Protein AF-A0A4R1NRS9-F1 (afdb_monomer_lite)

pLDDT: mean 76.08, std 12.57, range [36.5, 90.94]

Foldseek 3Di:
DCVQLLVVLLVCVVVQKFFQKKKKWWWFDPPDPFDTDIDMDMDGQLDTHSQSVSNVVRRVVRCVVRDDPTTHTDDMDMDTDPIDRNVPDDPDPPRDDPDPPRVVVVVPSNDDD

Structure (mmCIF, N/CA/C/O backbone):
data_AF-A0A4R1NRS9-F1
#
_entry.id   AF-A0A4R1NRS9-F1
#
loop_
_atom_site.group_PDB
_atom_site.id
_atom_site.type_symbol
_atom_site.label_atom_id
_atom_site.label_alt_id
_atom_site.label_comp_id
_atom_site.label_asym_id
_atom_site.label_entity_id
_atom_site.label_seq_id
_atom_site.pdbx_PDB_ins_code
_atom_site.Cartn_x
_atom_site.Cartn_y
_atom_site.Cartn_z
_atom_site.occupancy
_atom_site.B_iso_or_equiv
_atom_site.auth_seq_id
_atom_site.auth_comp_id
_atom_site.auth_asym_id
_atom_site.auth_atom_id
_atom_site.pdbx_PDB_model_num
ATOM 1 N N . MET A 1 1 ? -6.241 11.405 4.063 1.00 50.28 1 MET A N 1
ATOM 2 C CA . MET A 1 1 ? -5.526 10.118 4.249 1.00 50.28 1 MET A CA 1
ATOM 3 C C . MET A 1 1 ? -4.760 9.668 2.997 1.00 50.28 1 MET A C 1
ATOM 5 O O . MET A 1 1 ? -3.705 9.073 3.145 1.00 50.28 1 MET A O 1
ATOM 9 N N . PHE A 1 2 ? -5.222 9.989 1.780 1.00 51.53 2 PHE A N 1
ATOM 10 C CA . PHE A 1 2 ? -4.588 9.554 0.520 1.00 51.53 2 PHE A CA 1
ATOM 11 C C . PHE A 1 2 ? -3.376 10.377 0.039 1.00 51.53 2 PHE A C 1
ATOM 13 O O . PHE A 1 2 ? -2.652 9.945 -0.852 1.00 51.53 2 PHE A O 1
ATOM 20 N N . THR A 1 3 ? -3.106 11.534 0.641 1.00 54.28 3 THR A N 1
ATOM 21 C CA . THR A 1 3 ? -2.050 12.467 0.208 1.00 54.28 3 THR A CA 1
ATOM 22 C C . THR A 1 3 ? -0.626 11.936 0.404 1.00 54.28 3 THR A C 1
ATOM 24 O O . THR A 1 3 ? 0.246 12.209 -0.416 1.00 54.28 3 THR A O 1
ATOM 27 N N . ALA A 1 4 ? -0.379 11.130 1.443 1.00 61.28 4 ALA A N 1
ATOM 28 C CA . ALA A 1 4 ? 0.955 10.580 1.714 1.00 61.28 4 ALA A CA 1
ATOM 29 C C . ALA A 1 4 ? 1.416 9.570 0.645 1.00 61.28 4 ALA A C 1
ATOM 31 O O . ALA A 1 4 ? 2.608 9.472 0.363 1.00 61.28 4 ALA A O 1
ATOM 32 N N . HIS A 1 5 ? 0.469 8.860 0.021 1.00 69.50 5 HIS A N 1
ATOM 33 C CA . HIS A 1 5 ? 0.746 7.918 -1.066 1.00 69.50 5 HIS A CA 1
ATOM 34 C C . HIS A 1 5 ? 1.253 8.642 -2.313 1.00 69.50 5 HIS A C 1
ATOM 36 O O . HIS A 1 5 ? 2.291 8.283 -2.855 1.00 69.50 5 HIS A O 1
ATOM 42 N N . ALA A 1 6 ? 0.566 9.712 -2.722 1.00 71.88 6 ALA A N 1
ATOM 43 C CA . ALA A 1 6 ? 0.958 10.506 -3.885 1.00 71.88 6 ALA A CA 1
ATOM 44 C C . ALA A 1 6 ? 2.359 11.117 -3.717 1.00 71.88 6 ALA A C 1
ATOM 46 O O . ALA A 1 6 ? 3.174 11.039 -4.631 1.00 71.88 6 ALA A O 1
ATOM 47 N N . ALA A 1 7 ? 2.675 11.639 -2.528 1.00 77.94 7 ALA A N 1
ATOM 48 C CA . ALA A 1 7 ? 3.996 12.194 -2.238 1.00 77.94 7 ALA A CA 1
ATOM 49 C C . ALA A 1 7 ? 5.113 11.132 -2.261 1.00 77.94 7 ALA A C 1
ATOM 51 O O . ALA A 1 7 ? 6.204 11.401 -2.759 1.00 77.94 7 ALA A O 1
ATOM 52 N N . ALA A 1 8 ? 4.858 9.921 -1.751 1.00 77.81 8 ALA A N 1
ATOM 53 C CA . ALA A 1 8 ? 5.833 8.828 -1.791 1.00 77.81 8 ALA A CA 1
ATOM 54 C C . ALA A 1 8 ? 6.130 8.377 -3.231 1.00 77.81 8 ALA A C 1
ATOM 56 O O . ALA A 1 8 ? 7.286 8.167 -3.592 1.00 77.81 8 ALA A O 1
ATOM 57 N N . VAL A 1 9 ? 5.094 8.290 -4.070 1.00 78.94 9 VAL A N 1
ATOM 58 C CA . VAL A 1 9 ? 5.242 7.933 -5.487 1.00 78.94 9 VAL A CA 1
ATOM 59 C C . VAL A 1 9 ? 5.928 9.045 -6.281 1.00 78.94 9 VAL A C 1
ATOM 61 O O . VAL A 1 9 ? 6.788 8.764 -7.111 1.00 78.94 9 VAL A O 1
ATOM 64 N N . ALA A 1 10 ? 5.615 10.310 -5.997 1.00 79.06 10 ALA A N 1
ATOM 65 C CA . ALA A 1 10 ? 6.298 11.444 -6.613 1.00 79.06 10 ALA A CA 1
ATOM 66 C C . ALA A 1 10 ? 7.804 11.447 -6.293 1.00 79.06 10 ALA A C 1
ATOM 68 O O . ALA A 1 10 ? 8.619 11.648 -7.192 1.00 79.06 10 ALA A O 1
ATOM 69 N N . LYS A 1 11 ? 8.184 11.144 -5.042 1.00 81.19 11 LYS A N 1
ATOM 70 C CA . LYS A 1 11 ? 9.596 10.999 -4.647 1.00 81.19 11 LYS A CA 1
ATOM 71 C C . LYS A 1 11 ? 10.293 9.856 -5.382 1.00 81.19 11 LYS A C 1
ATOM 73 O O . LYS A 1 11 ? 11.401 10.050 -5.868 1.00 81.19 11 LYS A O 1
ATOM 78 N N . LEU A 1 12 ? 9.630 8.708 -5.536 1.00 80.50 12 LEU A N 1
ATOM 79 C CA . LEU A 1 12 ? 10.166 7.598 -6.333 1.00 80.50 12 LEU A CA 1
ATOM 80 C C . LEU A 1 12 ? 10.475 8.010 -7.773 1.00 80.50 12 LEU A C 1
ATOM 82 O O . LEU A 1 12 ? 11.551 7.700 -8.281 1.00 80.50 12 LEU A O 1
ATOM 86 N N . ARG A 1 13 ? 9.564 8.762 -8.404 1.00 77.88 13 ARG A N 1
ATOM 87 C CA . ARG A 1 13 ? 9.759 9.276 -9.767 1.00 77.88 13 ARG A CA 1
ATOM 88 C C . ARG A 1 13 ? 10.912 10.269 -9.854 1.00 77.88 13 ARG A C 1
ATOM 90 O O . ARG A 1 13 ? 11.718 10.161 -10.770 1.00 77.88 13 ARG A O 1
ATOM 97 N N . GLN A 1 14 ? 11.019 11.198 -8.900 1.00 78.94 14 GLN A N 1
ATOM 98 C CA . GLN A 1 14 ? 12.151 12.133 -8.833 1.00 78.94 14 GLN A CA 1
ATOM 99 C C . GLN A 1 14 ? 13.493 11.404 -8.701 1.00 78.94 14 GLN A C 1
ATOM 101 O O . GLN A 1 14 ? 14.484 11.833 -9.279 1.00 78.94 14 GLN A O 1
ATOM 106 N N . GLN A 1 15 ? 13.517 10.287 -7.974 1.00 78.69 15 GLN A N 1
ATOM 107 C CA . GLN A 1 15 ? 14.708 9.461 -7.777 1.00 78.69 15 GLN A CA 1
ATOM 108 C C . GLN A 1 15 ? 14.893 8.387 -8.865 1.00 78.69 15 GLN A C 1
ATOM 110 O O . GLN A 1 15 ? 15.719 7.493 -8.686 1.00 78.69 15 GLN A O 1
ATOM 115 N N . ALA A 1 16 ? 14.109 8.426 -9.954 1.00 76.44 16 ALA A N 1
ATOM 116 C CA . ALA A 1 16 ? 14.116 7.441 -11.045 1.00 76.44 16 ALA A CA 1
ATOM 117 C C . ALA A 1 16 ? 14.126 5.971 -10.562 1.00 76.44 16 ALA A C 1
ATOM 119 O O . ALA A 1 16 ? 14.722 5.088 -11.184 1.00 76.44 16 ALA A O 1
ATOM 120 N N . SER A 1 17 ? 13.466 5.717 -9.432 1.00 81.56 17 SER A N 1
ATOM 121 C CA . SER A 1 17 ? 13.484 4.443 -8.718 1.00 81.56 17 SER A CA 1
ATOM 122 C C . SER A 1 17 ? 12.102 3.796 -8.747 1.00 81.56 17 SER A C 1
ATOM 124 O O . SER A 1 17 ? 11.073 4.469 -8.685 1.00 81.56 17 SER A O 1
ATOM 126 N N . LEU A 1 18 ? 12.075 2.471 -8.829 1.00 84.12 18 LEU A N 1
ATOM 127 C CA . LEU A 1 18 ? 10.863 1.658 -8.890 1.00 84.12 18 LEU A CA 1
ATOM 128 C C . LEU A 1 18 ? 10.727 0.861 -7.595 1.00 84.12 18 LEU A C 1
ATOM 130 O O . LEU A 1 18 ? 11.723 0.369 -7.079 1.00 84.12 18 LEU A O 1
ATOM 134 N N . ALA A 1 19 ? 9.516 0.725 -7.057 1.00 86.94 19 ALA A N 1
ATOM 135 C CA . ALA A 1 19 ? 9.288 -0.064 -5.846 1.00 86.94 19 ALA A CA 1
ATOM 136 C C . ALA A 1 19 ? 8.842 -1.490 -6.189 1.00 86.94 19 ALA A C 1
ATOM 138 O O . ALA A 1 19 ? 7.976 -1.670 -7.048 1.00 86.94 19 ALA A O 1
ATOM 139 N N . ASN A 1 20 ? 9.378 -2.483 -5.470 1.00 87.62 20 ASN A N 1
ATOM 140 C CA . ASN A 1 20 ? 8.950 -3.888 -5.573 1.00 87.62 20 ASN A CA 1
ATOM 141 C C . ASN A 1 20 ? 8.068 -4.324 -4.411 1.00 87.62 20 ASN A C 1
ATOM 143 O O . ASN A 1 20 ? 7.335 -5.303 -4.525 1.00 87.62 20 ASN A O 1
ATOM 147 N N . CYS A 1 21 ? 8.125 -3.612 -3.291 1.00 88.62 21 CYS A N 1
ATOM 148 C CA . CYS A 1 21 ? 7.348 -3.936 -2.110 1.00 88.62 21 CYS A CA 1
ATOM 149 C C . CYS A 1 21 ? 6.607 -2.710 -1.588 1.00 88.62 21 CYS A C 1
ATOM 151 O O . CYS A 1 21 ? 7.104 -1.582 -1.598 1.00 88.62 21 CYS A O 1
ATOM 153 N N . LEU A 1 22 ? 5.405 -2.965 -1.083 1.00 90.88 22 LEU A N 1
ATOM 154 C CA . LEU A 1 22 ? 4.560 -1.984 -0.429 1.00 90.88 22 LEU A CA 1
ATOM 155 C C . LEU A 1 22 ? 4.105 -2.541 0.914 1.00 90.88 22 LEU A C 1
ATOM 157 O O . LEU A 1 22 ? 3.509 -3.610 0.988 1.00 90.88 22 LEU A O 1
ATOM 161 N N . G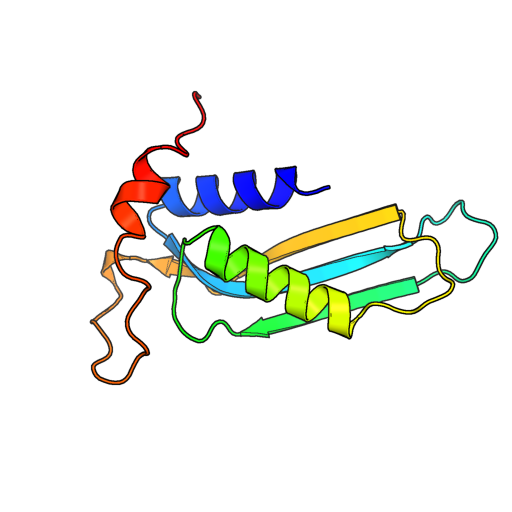LN A 1 23 ? 4.351 -1.804 1.987 1.00 90.38 23 GLN A N 1
ATOM 162 C CA . GLN A 1 23 ? 3.873 -2.138 3.319 1.00 90.38 23 GLN A CA 1
ATOM 163 C C . GLN A 1 23 ? 2.788 -1.159 3.749 1.00 90.38 23 GLN A C 1
ATOM 165 O O . GLN A 1 23 ? 3.009 0.049 3.785 1.00 90.38 23 GLN A O 1
ATOM 170 N N . VAL A 1 24 ? 1.627 -1.683 4.133 1.00 90.56 24 VAL A N 1
ATOM 171 C CA . VAL A 1 24 ? 0.554 -0.904 4.761 1.00 90.56 24 VAL A CA 1
ATOM 172 C C . VAL A 1 24 ? 0.559 -1.119 6.263 1.00 90.56 24 VAL A C 1
ATOM 174 O O . VAL A 1 24 ? 0.776 -2.236 6.737 1.00 90.56 24 VAL A O 1
ATOM 177 N N . PHE A 1 25 ? 0.312 -0.053 7.019 1.00 89.31 25 PHE A N 1
ATOM 178 C CA . PHE A 1 25 ? 0.240 -0.124 8.475 1.00 89.31 25 PHE A CA 1
ATOM 179 C C . PHE A 1 25 ? -0.909 0.740 9.018 1.00 89.31 25 PHE A C 1
ATOM 181 O O . PHE A 1 25 ? -0.754 1.951 9.198 1.00 89.31 25 PHE A O 1
ATOM 188 N N . PRO A 1 26 ? -2.099 0.157 9.237 1.00 88.38 26 PRO A N 1
ATOM 189 C CA . PRO A 1 26 ? -3.170 0.816 9.968 1.00 88.38 26 PRO A CA 1
ATOM 190 C C . PRO A 1 26 ? -2.904 0.817 11.480 1.00 88.38 26 PRO A C 1
ATOM 192 O O . PRO A 1 26 ? -2.447 -0.172 12.054 1.00 88.38 26 PRO A O 1
ATOM 195 N N . ARG A 1 27 ? -3.243 1.929 12.130 1.00 84.88 27 ARG A N 1
ATOM 196 C CA . ARG A 1 27 ? -3.162 2.127 13.577 1.00 84.88 27 ARG A CA 1
ATOM 197 C C . ARG A 1 27 ? -4.408 2.855 14.087 1.00 84.88 27 ARG A C 1
ATOM 199 O O . ARG A 1 27 ? -4.858 3.841 13.492 1.00 84.88 27 ARG A O 1
ATOM 206 N N . THR A 1 28 ? -4.950 2.397 15.204 1.00 84.81 28 THR A N 1
ATOM 207 C CA . THR A 1 28 ? -6.007 3.096 15.946 1.00 84.81 28 THR A CA 1
ATOM 208 C C . THR A 1 28 ? -5.449 4.248 16.775 1.00 84.81 28 THR A C 1
ATOM 210 O O . THR A 1 28 ? -4.246 4.331 17.035 1.00 84.81 28 THR A O 1
ATOM 213 N N . SER A 1 29 ? -6.318 5.174 17.180 1.00 79.38 29 SER A N 1
ATOM 214 C CA . SER A 1 29 ? -5.914 6.214 18.131 1.00 79.38 29 SER A CA 1
ATOM 215 C C . SER A 1 29 ? -5.663 5.581 19.495 1.00 79.38 29 SER A C 1
ATOM 217 O O . SER A 1 29 ? -6.470 4.777 19.950 1.00 79.38 29 SER A O 1
ATOM 219 N N . LEU A 1 30 ? -4.591 5.997 20.171 1.00 70.12 30 LEU A N 1
ATOM 220 C CA . LEU A 1 30 ? -4.360 5.656 21.580 1.00 70.12 30 LEU A CA 1
ATOM 221 C C . LEU A 1 30 ? -5.365 6.354 22.517 1.00 70.12 30 LEU A C 1
ATOM 223 O O . LEU A 1 30 ? -5.487 5.968 23.670 1.00 70.12 30 LEU A O 1
ATOM 227 N N . PHE A 1 31 ? -6.079 7.369 22.018 1.00 73.06 31 PHE A N 1
ATOM 228 C CA . PHE A 1 31 ? -7.052 8.161 22.776 1.00 73.06 31 PHE A CA 1
ATOM 229 C C . PHE A 1 31 ? -8.511 7.737 22.545 1.00 73.06 31 PHE A C 1
ATOM 231 O O . PHE A 1 31 ? -9.414 8.358 23.099 1.00 73.06 31 PHE A O 1
ATOM 238 N N . SER A 1 32 ? -8.774 6.731 21.703 1.00 67.50 32 SER A N 1
ATOM 239 C CA . SER A 1 32 ? -10.144 6.251 21.492 1.00 67.50 32 SER A CA 1
ATOM 240 C C . SER A 1 32 ? -10.551 5.277 22.602 1.00 67.50 32 SER A C 1
ATOM 242 O O . SER A 1 32 ? -9.793 4.349 22.878 1.00 67.50 32 SER A O 1
ATOM 244 N N . PRO A 1 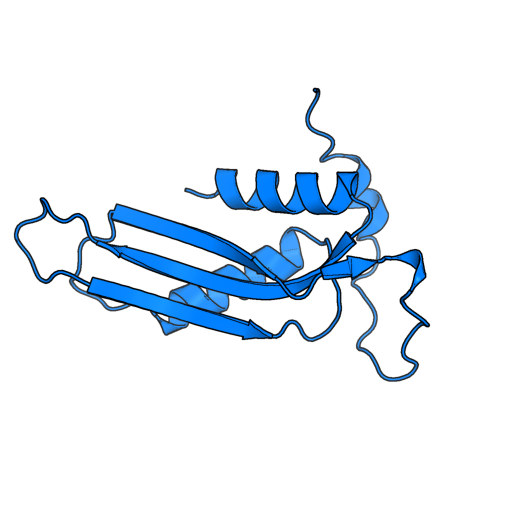33 ? -11.748 5.427 23.201 1.00 61.84 33 PRO A N 1
ATOM 245 C CA . PRO A 1 33 ? -12.308 4.423 24.097 1.00 61.84 33 PRO A CA 1
ATOM 246 C C . PRO A 1 33 ? -12.707 3.193 23.266 1.00 61.84 33 PRO A C 1
ATOM 248 O O . PRO A 1 33 ? -13.760 3.169 22.633 1.00 61.84 33 PRO A O 1
ATOM 251 N N . GLY A 1 34 ? -11.814 2.208 23.185 1.00 69.56 34 GLY A N 1
ATOM 252 C CA . GLY A 1 34 ? -11.995 0.973 22.423 1.00 69.56 34 GLY A CA 1
ATOM 253 C C . GLY A 1 34 ? -10.694 0.176 22.303 1.00 69.56 34 GLY A C 1
ATOM 254 O O . GLY A 1 34 ? -9.652 0.595 22.807 1.00 69.56 34 GLY A O 1
ATOM 255 N N . ASP A 1 35 ? -10.749 -0.968 21.621 1.00 74.06 35 ASP A N 1
ATOM 256 C CA . ASP A 1 35 ? -9.579 -1.830 21.443 1.00 74.06 35 ASP A CA 1
ATOM 257 C C . ASP A 1 35 ? -8.501 -1.156 20.585 1.00 74.06 35 ASP A C 1
ATOM 259 O O . ASP A 1 35 ? -8.734 -0.738 19.444 1.00 74.06 35 ASP A O 1
ATOM 263 N N . SER A 1 36 ? -7.286 -1.088 21.134 1.00 77.56 36 SER A N 1
ATOM 264 C CA . SER A 1 36 ? -6.111 -0.627 20.401 1.00 77.56 36 SER A CA 1
ATOM 265 C C . SER A 1 36 ? -5.705 -1.681 19.372 1.00 77.56 36 SER A C 1
ATOM 267 O O . SER A 1 36 ? -5.370 -2.815 19.716 1.00 77.56 36 SER A O 1
ATOM 269 N N . TYR A 1 37 ? -5.721 -1.305 18.096 1.00 82.56 37 TYR A N 1
ATOM 270 C CA . TYR A 1 37 ? -5.334 -2.165 16.991 1.00 82.56 37 TYR A CA 1
ATOM 271 C C . TYR A 1 37 ? -4.202 -1.528 16.181 1.00 82.56 37 TYR A C 1
ATOM 273 O O . TYR A 1 37 ? -4.301 -0.412 15.663 1.00 82.56 37 TYR A O 1
ATOM 281 N N . SER A 1 38 ? -3.118 -2.285 16.034 1.00 84.12 38 SER A N 1
ATOM 282 C CA . SER A 1 38 ? -2.003 -1.973 15.147 1.00 84.12 38 SER A CA 1
ATOM 283 C C . SER A 1 38 ? -1.726 -3.193 14.282 1.00 84.12 38 SER A C 1
ATOM 285 O O . SER A 1 38 ? -1.406 -4.262 14.797 1.00 84.12 38 SER A O 1
ATOM 287 N N . GLY A 1 39 ? -1.848 -3.028 12.969 1.00 86.50 39 GLY A N 1
ATOM 288 C CA . GLY A 1 39 ? -1.541 -4.065 11.992 1.00 86.50 39 GLY A CA 1
ATOM 289 C C . GLY A 1 39 ? -0.458 -3.597 11.034 1.00 86.50 39 GLY A C 1
ATOM 290 O O . GLY A 1 39 ? -0.308 -2.402 10.782 1.00 86.50 39 GLY A O 1
ATOM 291 N N . SER A 1 40 ? 0.285 -4.536 10.463 1.00 89.50 40 SER A N 1
ATOM 292 C CA . SER A 1 40 ? 1.131 -4.269 9.306 1.00 89.50 40 SER A CA 1
ATOM 293 C C . SER A 1 40 ? 1.065 -5.437 8.335 1.00 89.50 40 SER A C 1
ATOM 295 O O . SER A 1 40 ? 0.900 -6.593 8.728 1.00 89.50 40 SER A O 1
ATOM 297 N N . ARG A 1 41 ? 1.144 -5.134 7.042 1.00 90.31 41 ARG A N 1
ATOM 298 C CA . ARG A 1 41 ? 1.203 -6.154 5.999 1.00 90.31 41 ARG A CA 1
ATOM 299 C C . ARG A 1 41 ? 2.093 -5.681 4.875 1.00 90.31 41 ARG A C 1
ATOM 301 O O . ARG A 1 41 ? 1.903 -4.584 4.356 1.00 90.31 41 ARG A O 1
ATOM 308 N N . ILE A 1 42 ? 3.039 -6.537 4.516 1.00 90.94 42 ILE A N 1
ATOM 309 C CA . ILE A 1 42 ? 3.917 -6.360 3.367 1.00 90.94 42 ILE A CA 1
ATOM 310 C C . ILE A 1 42 ? 3.258 -7.038 2.168 1.00 90.94 42 ILE A C 1
ATOM 312 O O . ILE A 1 42 ? 2.727 -8.144 2.275 1.00 90.94 42 ILE A O 1
ATOM 316 N N . ILE A 1 43 ? 3.268 -6.344 1.041 1.00 90.69 43 ILE A N 1
ATOM 317 C CA . ILE A 1 43 ? 2.690 -6.755 -0.228 1.00 90.69 43 ILE A CA 1
ATOM 318 C C . ILE A 1 43 ? 3.817 -6.685 -1.248 1.00 90.69 43 ILE A C 1
ATOM 320 O O . ILE A 1 43 ? 4.339 -5.604 -1.526 1.00 90.69 43 ILE A O 1
ATOM 324 N N . ALA A 1 44 ? 4.202 -7.841 -1.778 1.00 89.38 44 ALA A N 1
ATOM 325 C CA . ALA A 1 44 ? 5.092 -7.901 -2.926 1.00 89.38 44 ALA A CA 1
ATOM 326 C C . ALA A 1 44 ? 4.306 -7.486 -4.175 1.00 89.38 44 ALA A C 1
ATOM 328 O O . ALA A 1 44 ? 3.196 -7.973 -4.410 1.00 89.38 44 ALA A O 1
ATOM 329 N N . LEU A 1 45 ? 4.862 -6.559 -4.946 1.00 86.50 45 LEU A N 1
ATOM 330 C CA . LEU A 1 45 ? 4.301 -6.142 -6.222 1.00 86.50 45 LEU A CA 1
ATOM 331 C C . LEU A 1 45 ? 4.701 -7.166 -7.291 1.00 86.50 45 LEU A C 1
ATOM 333 O O . LEU A 1 45 ? 5.815 -7.687 -7.252 1.00 86.50 45 LEU A O 1
ATOM 337 N N . PRO A 1 46 ? 3.817 -7.455 -8.259 1.00 82.12 46 PRO A N 1
ATOM 338 C CA . PRO A 1 46 ? 4.105 -8.421 -9.320 1.00 82.12 46 PRO A CA 1
ATOM 339 C C . PRO A 1 46 ? 5.219 -7.957 -10.271 1.00 82.12 46 PRO A C 1
ATOM 341 O O . PRO A 1 46 ? 5.764 -8.766 -11.010 1.00 82.12 46 PRO A O 1
ATOM 344 N N . TYR A 1 47 ? 5.532 -6.661 -10.272 1.00 81.25 47 TYR A N 1
ATOM 345 C CA . TYR A 1 47 ? 6.617 -6.045 -11.027 1.00 81.25 47 TYR A CA 1
ATOM 346 C C . TYR A 1 47 ? 7.050 -4.749 -10.334 1.00 81.25 47 TYR A C 1
ATOM 348 O O . TYR A 1 47 ? 6.261 -4.118 -9.623 1.00 81.25 47 TYR A O 1
ATOM 356 N N . SER A 1 48 ? 8.293 -4.334 -10.575 1.00 83.81 48 SER A N 1
ATOM 357 C CA . SER A 1 48 ? 8.826 -3.046 -10.133 1.00 83.81 48 SER A CA 1
ATOM 358 C C . SER A 1 48 ? 8.044 -1.895 -10.757 1.00 83.81 48 SER A C 1
ATOM 360 O O . SER A 1 48 ? 7.976 -1.786 -11.983 1.00 83.81 48 SER A O 1
ATOM 362 N N . THR A 1 49 ? 7.444 -1.022 -9.944 1.00 82.31 49 THR A N 1
ATOM 363 C CA . THR A 1 49 ? 6.617 0.069 -10.477 1.00 82.31 49 THR A CA 1
ATOM 364 C C . THR A 1 49 ? 6.681 1.359 -9.662 1.00 82.31 49 THR A C 1
ATOM 366 O O . THR A 1 49 ? 6.786 1.355 -8.438 1.00 82.31 49 THR A O 1
ATOM 369 N N . ASP A 1 50 ? 6.583 2.481 -10.369 1.00 81.88 50 ASP A N 1
ATOM 370 C CA . ASP A 1 50 ? 6.338 3.842 -9.880 1.00 81.88 50 ASP A CA 1
ATOM 371 C C . ASP A 1 50 ? 4.914 4.325 -10.239 1.00 81.88 50 ASP A C 1
ATOM 373 O O . ASP A 1 50 ? 4.587 5.519 -10.177 1.00 81.88 50 ASP A O 1
ATOM 377 N N . ASN A 1 51 ? 4.032 3.399 -10.632 1.00 83.19 51 ASN A N 1
ATOM 378 C CA . ASN A 1 51 ? 2.661 3.712 -10.995 1.00 83.19 51 ASN A CA 1
ATOM 379 C C . ASN A 1 51 ? 1.804 3.937 -9.750 1.00 83.19 51 ASN A C 1
ATOM 381 O O . ASN A 1 51 ? 1.494 3.000 -9.011 1.00 83.19 51 ASN A O 1
ATOM 385 N N . THR A 1 52 ? 1.318 5.169 -9.571 1.00 83.19 52 THR A N 1
ATOM 386 C CA . THR A 1 52 ? 0.452 5.529 -8.442 1.00 83.19 52 THR A CA 1
ATOM 387 C C . THR A 1 52 ? -0.766 4.616 -8.347 1.00 83.19 52 THR A C 1
ATOM 389 O O . THR A 1 52 ? -1.145 4.241 -7.241 1.00 83.19 52 THR A O 1
ATOM 392 N N . ARG A 1 53 ? -1.364 4.229 -9.485 1.00 83.94 53 ARG A N 1
ATOM 393 C CA . ARG A 1 53 ? -2.582 3.406 -9.530 1.00 83.94 53 ARG A CA 1
ATOM 394 C C . ARG A 1 53 ? -2.320 1.972 -9.097 1.00 83.94 53 ARG A C 1
ATOM 396 O O . ARG A 1 53 ? -3.099 1.441 -8.314 1.00 83.94 53 ARG A O 1
ATOM 403 N N . ASP A 1 54 ? -1.237 1.364 -9.572 1.00 85.06 54 ASP A N 1
ATOM 404 C CA . ASP A 1 54 ? -0.907 -0.020 -9.218 1.00 85.06 54 ASP A CA 1
ATOM 405 C C . ASP A 1 54 ? -0.526 -0.107 -7.732 1.00 85.06 54 ASP A C 1
ATOM 407 O O . ASP A 1 54 ? -1.048 -0.949 -7.000 1.00 85.06 54 ASP A O 1
ATOM 411 N N . LEU A 1 55 ? 0.267 0.856 -7.248 1.00 85.56 55 LEU A N 1
ATOM 412 C CA . LEU A 1 55 ? 0.609 0.981 -5.830 1.00 85.56 55 LEU A CA 1
ATOM 413 C C . LEU A 1 55 ? -0.629 1.256 -4.963 1.00 85.56 55 LEU A C 1
ATOM 415 O O . LEU A 1 55 ? -0.748 0.737 -3.855 1.00 85.56 55 LEU A O 1
ATOM 419 N N . PHE A 1 56 ? -1.578 2.049 -5.459 1.00 86.75 56 PHE A N 1
ATOM 420 C CA . PHE A 1 56 ? -2.821 2.349 -4.750 1.00 86.75 56 PHE A CA 1
ATOM 421 C C . PHE A 1 56 ? -3.724 1.121 -4.630 1.00 86.75 56 PHE A C 1
ATOM 423 O O . PHE A 1 56 ? -4.250 0.843 -3.553 1.00 86.75 56 PHE A O 1
ATOM 430 N N . GLN A 1 57 ? -3.871 0.355 -5.713 1.00 87.31 57 GLN A N 1
ATOM 431 C CA . GLN A 1 57 ? -4.638 -0.890 -5.703 1.00 87.31 57 GLN A CA 1
ATOM 432 C C . GLN A 1 57 ? -4.019 -1.916 -4.751 1.00 87.31 57 GLN A C 1
ATOM 434 O O . GLN A 1 57 ? -4.738 -2.514 -3.948 1.00 87.31 57 GLN A O 1
ATOM 439 N N . ALA A 1 58 ? -2.689 -2.057 -4.763 1.00 88.56 58 ALA A N 1
ATOM 440 C CA . ALA A 1 58 ? -1.979 -2.897 -3.804 1.00 88.56 58 ALA A CA 1
ATOM 441 C C . ALA A 1 58 ? -2.235 -2.438 -2.357 1.00 88.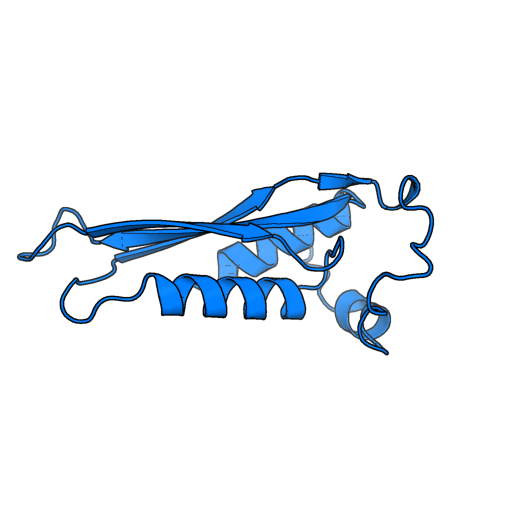56 58 ALA A C 1
ATOM 443 O O . ALA A 1 58 ? -2.620 -3.249 -1.514 1.00 88.56 58 ALA A O 1
ATOM 444 N N . ALA A 1 59 ? -2.112 -1.137 -2.074 1.00 87.75 59 ALA A N 1
ATOM 445 C CA . ALA A 1 59 ? -2.355 -0.583 -0.743 1.00 87.75 59 ALA A CA 1
ATOM 446 C C . ALA A 1 59 ? -3.791 -0.830 -0.248 1.00 87.75 59 ALA A C 1
ATOM 448 O O . ALA A 1 59 ? -3.980 -1.258 0.891 1.00 87.75 59 ALA A O 1
ATOM 449 N N . ILE A 1 60 ? -4.805 -0.617 -1.095 1.00 88.56 60 ILE A N 1
ATOM 450 C CA . ILE A 1 60 ? -6.204 -0.913 -0.752 1.00 88.56 60 ILE A CA 1
ATOM 451 C C . ILE A 1 60 ? -6.397 -2.404 -0.488 1.00 88.56 60 ILE A C 1
ATOM 453 O O . ILE A 1 60 ? -7.055 -2.762 0.489 1.00 88.56 60 ILE A O 1
ATOM 457 N N . GLY A 1 61 ? -5.827 -3.271 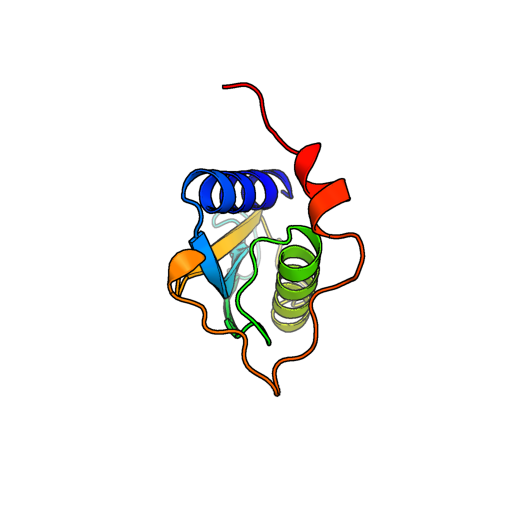-1.328 1.00 88.94 61 GLY A N 1
ATOM 458 C CA . GLY A 1 61 ? -5.902 -4.719 -1.145 1.00 88.94 61 GLY A CA 1
ATOM 459 C C . GLY A 1 61 ? -5.330 -5.155 0.205 1.00 88.94 61 GLY A C 1
ATOM 460 O O . GLY A 1 61 ? -5.977 -5.893 0.949 1.00 88.94 61 GLY A O 1
ATOM 461 N N . GLY A 1 62 ? -4.158 -4.632 0.574 1.00 88.25 62 GLY A N 1
ATOM 462 C CA . GLY A 1 62 ? -3.544 -4.911 1.872 1.00 88.25 62 GLY A CA 1
ATOM 463 C C . GLY A 1 62 ? -4.320 -4.337 3.049 1.00 88.25 62 GLY A C 1
ATOM 464 O O . GLY A 1 62 ? -4.467 -5.009 4.069 1.00 88.25 62 GLY A O 1
ATOM 465 N N . LEU A 1 63 ? -4.843 -3.116 2.912 1.00 87.62 63 LEU A N 1
ATOM 466 C CA . LEU A 1 63 ? -5.644 -2.493 3.959 1.00 87.62 63 LEU A CA 1
ATOM 467 C C . LEU A 1 63 ? -6.938 -3.274 4.189 1.00 87.62 63 LEU A C 1
ATOM 469 O O . LEU A 1 63 ? -7.288 -3.516 5.337 1.00 87.62 63 LEU A O 1
ATOM 473 N N . ARG A 1 64 ? -7.607 -3.731 3.124 1.00 88.56 64 ARG A N 1
ATOM 474 C CA . ARG A 1 64 ? -8.814 -4.564 3.220 1.00 88.56 64 ARG A CA 1
ATOM 475 C C . ARG A 1 64 ? -8.535 -5.888 3.932 1.00 88.56 64 ARG A C 1
ATOM 477 O O . ARG A 1 64 ? -9.367 -6.330 4.710 1.00 88.56 64 ARG A O 1
ATOM 484 N N . ALA A 1 65 ? -7.365 -6.486 3.709 1.00 88.12 65 ALA A N 1
ATOM 485 C CA . ALA A 1 65 ? -6.956 -7.709 4.398 1.00 88.12 65 ALA A CA 1
ATOM 486 C C . ALA A 1 65 ? -6.656 -7.500 5.897 1.00 88.12 65 ALA A C 1
ATOM 488 O O . ALA A 1 65 ? -6.798 -8.430 6.686 1.00 88.12 65 ALA A O 1
ATOM 489 N N . LEU A 1 66 ? -6.227 -6.298 6.295 1.00 86.75 66 LEU A N 1
ATOM 490 C CA . LEU A 1 66 ? -5.983 -5.931 7.699 1.00 86.75 66 LEU A CA 1
ATOM 491 C C . LEU A 1 66 ? -7.196 -5.295 8.384 1.00 86.75 66 LEU A C 1
ATOM 493 O O . LEU A 1 66 ? -7.194 -5.116 9.603 1.00 86.75 66 LEU A O 1
ATOM 497 N N . TYR A 1 67 ? -8.205 -4.906 7.613 1.00 84.44 67 TYR A N 1
ATOM 498 C CA . TYR A 1 67 ? -9.371 -4.219 8.129 1.00 84.44 67 TYR A CA 1
ATOM 499 C C . TYR A 1 67 ? -10.181 -5.157 9.020 1.00 84.44 67 TYR A C 1
ATOM 501 O O . TYR A 1 67 ? -10.569 -6.253 8.616 1.00 84.44 67 TYR A O 1
ATOM 509 N N . ARG A 1 68 ? -10.448 -4.703 10.241 1.00 83.75 68 ARG A N 1
ATOM 510 C CA . ARG A 1 68 ? -11.326 -5.357 11.202 1.00 83.75 68 ARG A CA 1
ATOM 511 C C . ARG A 1 68 ? -12.463 -4.397 11.541 1.00 83.75 68 ARG A C 1
ATOM 513 O O . ARG A 1 68 ? -12.192 -3.223 11.790 1.00 83.75 68 ARG A O 1
ATOM 520 N N . PRO A 1 69 ? -13.720 -4.857 11.549 1.00 77.25 69 PRO A N 1
ATOM 521 C CA . PRO A 1 69 ? -14.822 -4.051 12.050 1.00 77.25 69 PRO A CA 1
ATOM 522 C C . PRO A 1 69 ? -14.676 -3.859 13.567 1.00 77.25 69 PRO A C 1
ATOM 524 O O . PRO A 1 69 ? -14.279 -4.787 14.269 1.00 77.25 69 PRO A O 1
ATOM 527 N N . GLY A 1 70 ? -14.986 -2.660 14.065 1.00 78.00 70 GLY A N 1
ATOM 528 C CA . GLY A 1 70 ? -14.941 -2.323 15.495 1.00 78.00 70 GLY A CA 1
ATOM 529 C C . GLY A 1 70 ? -13.927 -1.227 15.847 1.00 78.00 70 GLY A C 1
ATOM 530 O O . GLY A 1 70 ? -14.349 -0.165 16.304 1.00 78.00 70 GLY A O 1
ATOM 531 N N . PRO A 1 71 ? -12.612 -1.423 15.624 1.00 78.56 71 PRO A N 1
ATOM 532 C CA . PRO A 1 71 ? -11.603 -0.445 16.014 1.00 78.56 71 PRO A CA 1
ATOM 533 C C . PRO A 1 71 ? -11.727 0.885 15.258 1.00 78.56 71 PRO A C 1
ATOM 535 O O . PRO A 1 71 ? -11.864 0.923 14.032 1.00 78.56 71 PRO A O 1
ATOM 538 N N . ALA A 1 72 ? -11.598 1.998 15.984 1.00 78.56 72 ALA A N 1
ATOM 539 C CA . ALA A 1 72 ? -11.533 3.335 15.401 1.00 78.56 72 ALA A CA 1
ATOM 540 C C . ALA A 1 72 ? -10.130 3.599 14.826 1.00 78.56 72 ALA A C 1
ATOM 542 O O . ALA A 1 72 ? -9.203 4.031 15.521 1.00 78.56 72 ALA A O 1
ATOM 543 N N . TYR A 1 73 ? -9.954 3.306 13.538 1.00 78.69 73 TYR A N 1
ATOM 544 C CA . TYR A 1 73 ? -8.716 3.599 12.819 1.00 78.69 73 TYR A CA 1
ATOM 545 C C . TYR A 1 73 ? -8.468 5.109 12.756 1.00 78.69 73 TYR A C 1
ATOM 547 O O . TYR A 1 73 ? -9.270 5.855 12.202 1.00 78.69 73 TYR A O 1
ATOM 555 N N . ALA A 1 74 ? -7.329 5.558 13.282 1.00 81.31 74 ALA A N 1
ATOM 556 C CA . ALA A 1 74 ? -6.970 6.977 13.315 1.00 81.31 74 ALA A CA 1
ATOM 557 C C . ALA A 1 74 ? -5.941 7.343 12.249 1.00 81.31 74 ALA A C 1
ATOM 559 O O . ALA A 1 74 ? -5.914 8.465 11.745 1.00 81.31 74 ALA A O 1
ATOM 560 N N . LYS A 1 75 ? -5.069 6.393 11.898 1.00 82.44 75 LYS A N 1
ATOM 561 C CA . LYS A 1 75 ? -4.033 6.597 10.893 1.00 82.44 75 LYS A CA 1
ATOM 562 C C . LYS A 1 75 ? -3.756 5.304 10.147 1.00 82.44 75 LYS A C 1
ATOM 564 O O . LYS A 1 75 ? -3.840 4.214 10.692 1.00 82.44 75 LYS A O 1
ATOM 569 N N . ALA A 1 76 ? -3.373 5.440 8.893 1.00 83.06 76 ALA A N 1
ATOM 570 C CA . ALA A 1 76 ? -2.774 4.383 8.107 1.00 83.06 76 ALA A CA 1
ATOM 571 C C . ALA A 1 76 ? -1.698 5.037 7.260 1.00 83.06 76 ALA A C 1
ATOM 573 O O . ALA A 1 76 ? -1.887 6.144 6.748 1.00 83.06 76 ALA A O 1
ATOM 574 N N . GLY A 1 77 ? -0.556 4.376 7.180 1.00 84.62 77 GLY A N 1
ATOM 575 C CA . GLY A 1 77 ? 0.522 4.791 6.307 1.00 84.62 77 GLY A CA 1
ATOM 576 C C . GLY A 1 77 ? 0.885 3.693 5.328 1.00 84.62 77 GLY A C 1
ATOM 577 O O . GLY A 1 77 ? 0.470 2.537 5.462 1.00 84.62 77 GLY A O 1
ATOM 578 N N . VAL A 1 78 ? 1.668 4.103 4.339 1.00 86.25 78 VAL A N 1
ATOM 579 C CA . VAL A 1 78 ? 2.232 3.239 3.312 1.00 86.25 78 VAL A CA 1
ATOM 580 C C . VAL A 1 78 ? 3.737 3.469 3.310 1.00 86.25 78 VAL A C 1
ATOM 582 O O . VAL A 1 78 ? 4.181 4.616 3.323 1.00 86.25 78 VAL A O 1
ATOM 585 N N . VAL A 1 79 ? 4.512 2.391 3.326 1.00 88.44 79 VAL A N 1
ATOM 586 C CA . VAL A 1 79 ? 5.961 2.413 3.115 1.00 88.44 79 VAL A CA 1
ATOM 587 C C . VAL A 1 79 ? 6.242 1.687 1.813 1.00 88.44 79 VAL A C 1
ATOM 589 O O . VAL A 1 79 ? 5.766 0.573 1.613 1.00 88.44 79 VAL A O 1
ATOM 592 N N . LEU A 1 80 ? 7.001 2.323 0.931 1.00 87.06 80 LEU A N 1
ATOM 593 C CA . LEU A 1 80 ? 7.522 1.689 -0.273 1.00 87.06 80 LEU A CA 1
ATOM 594 C C . LEU A 1 80 ? 8.932 1.191 0.046 1.00 87.06 80 LEU A C 1
ATOM 596 O O . LEU A 1 80 ? 9.674 1.863 0.762 1.00 87.06 80 LEU A O 1
ATOM 600 N N . SER A 1 81 ? 9.272 -0.007 -0.411 1.00 84.56 81 SER A N 1
ATOM 601 C CA . SER A 1 81 ? 10.558 -0.642 -0.126 1.00 84.56 81 SER A CA 1
ATOM 602 C C . SER A 1 81 ? 10.987 -1.548 -1.276 1.00 84.56 81 SER A C 1
ATOM 604 O O . SER A 1 81 ? 10.231 -1.758 -2.228 1.00 84.56 81 SER A O 1
ATOM 606 N N . GLN A 1 82 ? 12.212 -2.076 -1.184 1.00 83.81 82 GLN A N 1
ATOM 607 C CA . GLN A 1 82 ? 12.852 -2.841 -2.259 1.00 83.81 82 GLN A CA 1
ATOM 608 C C . GLN A 1 82 ? 12.902 -2.018 -3.549 1.00 83.81 82 GLN A C 1
ATOM 610 O O . GLN A 1 82 ? 12.258 -2.347 -4.546 1.00 83.81 82 GLN A O 1
ATOM 615 N N . PHE A 1 83 ? 13.602 -0.885 -3.470 1.00 84.44 83 PHE A N 1
ATOM 616 C CA . PHE A 1 83 ? 13.761 0.006 -4.606 1.00 84.44 83 PHE A CA 1
ATOM 617 C C . PHE A 1 83 ? 14.769 -0.564 -5.592 1.00 84.44 83 PHE A C 1
ATOM 619 O O . PHE A 1 83 ? 15.846 -1.008 -5.197 1.00 84.44 83 PHE A O 1
ATOM 626 N N . VAL A 1 84 ? 14.414 -0.521 -6.867 1.00 81.56 84 VAL A N 1
ATOM 627 C CA . VAL A 1 84 ? 15.278 -0.905 -7.977 1.00 81.56 84 VAL A CA 1
ATOM 628 C C . VAL A 1 84 ? 15.448 0.308 -8.876 1.00 81.56 84 VAL A C 1
ATOM 630 O O . VAL A 1 84 ? 14.483 1.020 -9.164 1.00 81.56 84 VAL A O 1
ATOM 633 N N . GLU A 1 85 ? 16.677 0.565 -9.303 1.00 75.44 85 GLU A N 1
ATOM 634 C CA . GLU A 1 85 ? 16.959 1.646 -10.238 1.00 75.44 85 GLU A CA 1
ATOM 635 C C . GLU A 1 85 ? 16.333 1.324 -11.599 1.00 75.44 85 GLU A C 1
ATOM 637 O O . GLU A 1 85 ? 16.480 0.210 -12.104 1.00 75.44 85 GLU A O 1
ATOM 642 N N . ARG A 1 86 ? 15.641 2.289 -12.219 1.00 70.44 86 ARG A N 1
ATOM 643 C CA . ARG A 1 86 ? 14.990 2.068 -13.521 1.00 70.44 86 ARG A CA 1
ATOM 644 C C . ARG A 1 86 ? 15.992 1.649 -14.611 1.00 70.44 86 ARG A C 1
ATOM 646 O O . ARG A 1 86 ? 15.613 0.906 -15.509 1.00 70.44 86 ARG A O 1
ATOM 653 N N . SER A 1 87 ? 17.250 2.083 -14.513 1.00 66.88 87 SER A N 1
ATOM 654 C CA . SER A 1 87 ? 18.350 1.715 -15.422 1.00 66.88 87 SER A CA 1
ATOM 655 C C . SER A 1 87 ? 18.814 0.259 -15.263 1.00 66.88 87 SER A C 1
ATOM 657 O O . SER A 1 87 ? 19.288 -0.340 -16.225 1.00 66.88 87 SER A O 1
ATOM 659 N N . ALA A 1 88 ? 18.651 -0.324 -14.071 1.00 62.84 88 ALA A N 1
ATOM 660 C CA . ALA A 1 88 ? 19.105 -1.671 -13.735 1.00 62.84 88 ALA A CA 1
ATOM 661 C C . ALA A 1 88 ? 18.080 -2.762 -14.091 1.00 62.84 88 ALA A C 1
ATOM 663 O O . ALA A 1 88 ? 18.388 -3.954 -14.015 1.00 62.84 88 ALA A O 1
ATOM 664 N N . ILE A 1 89 ? 16.860 -2.383 -14.490 1.00 63.75 89 ILE A N 1
ATOM 665 C CA . ILE A 1 89 ? 15.837 -3.345 -14.902 1.00 63.75 89 ILE A CA 1
ATOM 666 C C . ILE A 1 89 ? 16.088 -3.760 -16.348 1.00 63.75 89 ILE A C 1
ATOM 668 O O . ILE A 1 89 ? 15.694 -3.087 -17.298 1.00 63.75 89 ILE A O 1
ATOM 672 N N . THR A 1 90 ? 16.702 -4.929 -16.508 1.00 55.94 90 THR A N 1
ATOM 673 C CA . THR A 1 90 ? 16.578 -5.687 -17.754 1.00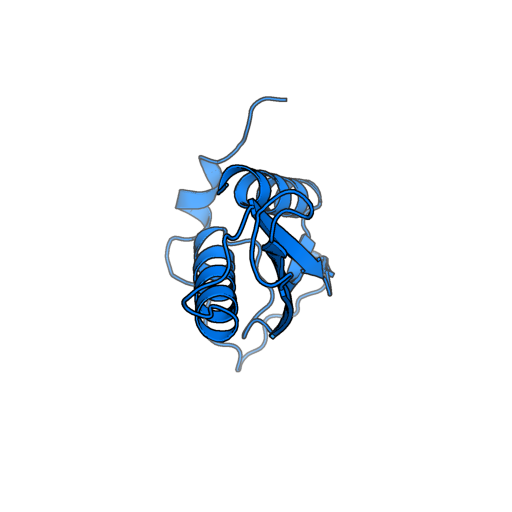 55.94 90 THR A CA 1
ATOM 674 C C . THR A 1 90 ? 15.129 -6.148 -17.858 1.00 55.94 90 THR A C 1
ATOM 676 O O . THR A 1 90 ? 14.616 -6.758 -16.921 1.00 55.94 90 THR A O 1
ATOM 679 N N . GLY A 1 91 ? 14.448 -5.812 -18.957 1.00 60.03 91 GLY A N 1
ATOM 680 C CA . GLY A 1 91 ? 13.054 -6.193 -19.170 1.00 60.03 91 GLY A CA 1
ATOM 681 C C . GLY A 1 91 ? 12.887 -7.703 -19.028 1.00 60.03 91 GLY A C 1
ATOM 682 O O . GLY A 1 91 ? 13.417 -8.464 -19.833 1.00 60.03 91 GLY A O 1
ATOM 683 N N . ASP A 1 92 ? 12.180 -8.126 -17.986 1.00 60.19 92 ASP A N 1
ATOM 684 C CA . ASP A 1 92 ? 11.866 -9.531 -17.778 1.00 60.19 92 ASP A CA 1
ATOM 685 C C . ASP A 1 92 ? 10.861 -9.969 -18.852 1.00 60.19 92 ASP A C 1
ATOM 687 O O . ASP A 1 92 ? 9.749 -9.442 -18.939 1.00 60.19 92 ASP A O 1
ATOM 691 N N . LEU A 1 93 ? 11.278 -10.924 -19.690 1.00 60.94 93 LEU A N 1
ATOM 692 C CA . LEU A 1 93 ? 10.476 -11.505 -20.772 1.00 60.94 93 LEU A CA 1
ATOM 693 C C . LEU A 1 93 ? 9.170 -12.132 -20.268 1.00 60.94 93 LEU A C 1
ATOM 695 O O . LEU A 1 93 ? 8.214 -12.238 -21.036 1.00 60.94 93 LEU A O 1
ATOM 699 N N . PHE A 1 94 ? 9.128 -12.542 -18.999 1.00 66.38 94 PHE A N 1
ATOM 700 C CA . PHE A 1 94 ? 7.990 -13.222 -18.387 1.00 66.38 94 PHE A CA 1
ATOM 701 C C . PHE A 1 94 ? 7.226 -12.347 -17.391 1.00 66.38 94 PHE A C 1
ATOM 703 O O . PHE A 1 94 ? 6.182 -12.772 -16.887 1.00 66.38 94 PHE A O 1
ATOM 710 N N . ALA A 1 95 ? 7.688 -11.122 -17.122 1.00 63.47 95 ALA A N 1
ATOM 711 C CA . ALA A 1 95 ? 6.953 -10.219 -16.254 1.00 63.47 95 ALA A CA 1
ATOM 712 C C . ALA A 1 95 ? 5.653 -9.753 -16.934 1.00 63.47 95 ALA A C 1
ATOM 714 O O . ALA A 1 95 ? 5.635 -9.448 -18.133 1.00 63.47 95 ALA A O 1
ATOM 715 N N . PRO A 1 96 ? 4.543 -9.649 -16.182 1.00 65.38 96 PRO A N 1
ATOM 716 C CA . PRO A 1 96 ? 3.315 -9.079 -16.710 1.00 65.38 96 PRO A CA 1
ATOM 717 C C . PRO A 1 96 ? 3.577 -7.652 -17.204 1.00 65.38 96 PRO A C 1
ATOM 719 O O . PRO A 1 96 ? 4.119 -6.810 -16.485 1.00 65.38 96 PRO A O 1
ATOM 722 N N . LYS A 1 97 ? 3.188 -7.386 -18.456 1.00 66.62 97 LYS A N 1
ATOM 723 C CA . LYS A 1 97 ? 3.445 -6.103 -19.114 1.00 66.62 97 LYS A CA 1
ATOM 724 C C . LYS A 1 97 ? 2.804 -4.960 -18.311 1.00 66.62 97 LYS A C 1
ATOM 726 O O . LYS A 1 97 ? 1.617 -5.056 -17.978 1.00 66.62 97 LYS A O 1
ATOM 731 N N . PRO A 1 98 ? 3.534 -3.859 -18.046 1.00 66.62 98 PRO A N 1
ATOM 732 C CA . PRO A 1 98 ? 2.955 -2.675 -17.426 1.00 66.62 98 PRO A CA 1
ATOM 733 C C . PRO A 1 98 ? 1.728 -2.192 -18.205 1.00 66.62 98 PRO A C 1
ATOM 735 O O . PRO A 1 98 ? 1.667 -2.311 -19.433 1.00 66.62 98 PRO A O 1
ATOM 738 N N . ARG A 1 99 ? 0.749 -1.616 -17.499 1.00 64.81 99 ARG A N 1
ATOM 739 C CA . ARG A 1 99 ? -0.471 -1.077 -18.119 1.00 64.81 99 ARG A CA 1
ATOM 740 C C . ARG A 1 99 ? -0.138 -0.117 -19.268 1.00 64.81 99 ARG A C 1
ATOM 742 O O . ARG A 1 99 ? 0.672 0.794 -19.101 1.00 64.81 99 ARG A O 1
ATOM 749 N N . SER A 1 100 ? -0.813 -0.285 -20.406 1.00 63.22 100 SER A N 1
ATOM 750 C CA . SER A 1 100 ? -0.727 0.640 -21.541 1.00 63.22 100 SER A CA 1
ATOM 751 C C . SER A 1 100 ? -1.145 2.058 -21.128 1.00 63.22 100 SER A C 1
ATOM 753 O O . SER A 1 100 ? -2.080 2.222 -20.343 1.00 63.22 100 SER A O 1
ATOM 755 N N . ASN A 1 101 ? -0.474 3.078 -21.673 1.00 62.09 101 ASN A N 1
ATOM 756 C CA . ASN A 1 101 ? -0.674 4.511 -21.388 1.00 62.09 101 ASN A CA 1
ATOM 757 C C . ASN A 1 101 ? -0.321 4.983 -19.964 1.00 62.09 101 ASN A C 1
ATOM 759 O O . ASN A 1 101 ? -0.645 6.114 -19.602 1.00 62.09 101 ASN A O 1
ATOM 763 N N . SER A 1 102 ? 0.369 4.166 -19.166 1.00 62.88 102 SER A N 1
ATOM 764 C CA . SER A 1 102 ? 0.849 4.544 -17.830 1.00 62.88 102 SER A CA 1
ATOM 765 C C . SER A 1 102 ? 1.733 5.800 -17.854 1.00 62.88 102 SER A C 1
ATOM 767 O O . SER A 1 102 ? 1.437 6.760 -17.146 1.00 62.88 102 SER A O 1
ATOM 769 N N . GLU A 1 103 ? 2.743 5.850 -18.725 1.00 63.53 103 GLU A N 1
ATOM 770 C CA . GLU A 1 103 ? 3.685 6.979 -18.806 1.00 63.53 103 GLU A CA 1
ATOM 771 C C . GLU A 1 103 ? 3.020 8.315 -19.157 1.00 63.53 103 GLU A C 1
ATOM 773 O O . GLU A 1 103 ? 3.331 9.344 -18.556 1.00 63.53 103 GLU A O 1
ATOM 778 N N . SER A 1 104 ? 2.080 8.314 -20.109 1.00 62.97 104 SER A N 1
ATOM 779 C CA . SER A 1 104 ? 1.401 9.542 -20.543 1.00 62.97 104 SER A CA 1
ATOM 780 C C . SER A 1 104 ? 0.551 10.161 -19.433 1.00 62.97 104 SER A C 1
ATOM 782 O O . SER A 1 104 ? 0.406 11.378 -19.384 1.00 62.97 104 SER A O 1
ATOM 784 N N . LEU A 1 105 ? -0.019 9.332 -18.555 1.00 64.75 105 LEU A N 1
ATOM 785 C CA . LEU A 1 105 ? -0.848 9.776 -17.434 1.00 64.75 105 LEU A CA 1
ATOM 786 C C . LEU A 1 105 ? -0.003 10.312 -16.275 1.00 64.75 105 LEU A C 1
ATOM 788 O O . LEU A 1 105 ? -0.401 11.254 -15.603 1.00 64.75 105 LEU A O 1
ATOM 792 N N . MET A 1 106 ? 1.177 9.734 -16.063 1.00 66.50 106 MET A N 1
ATOM 793 C CA . MET A 1 106 ? 2.066 10.074 -14.947 1.00 66.50 106 MET A CA 1
ATOM 794 C C . MET A 1 106 ? 2.861 11.354 -15.166 1.00 66.50 106 MET A C 1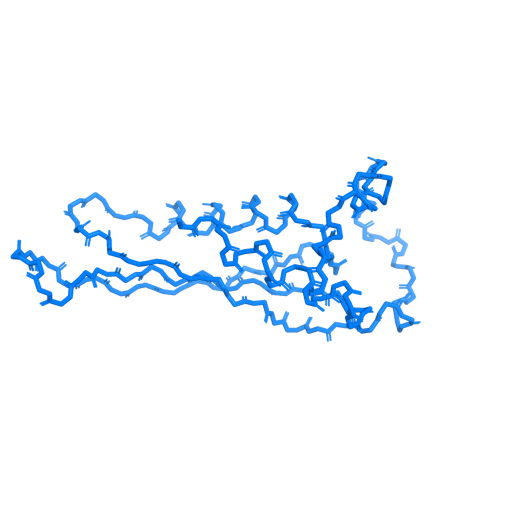
ATOM 796 O O . MET A 1 106 ? 3.331 11.951 -14.198 1.00 66.50 106 MET A O 1
ATOM 800 N N . ARG A 1 107 ? 2.989 11.790 -16.425 1.00 60.47 107 ARG A N 1
ATOM 801 C CA . ARG A 1 107 ? 3.627 13.058 -16.798 1.00 60.47 107 ARG A CA 1
ATOM 802 C C . ARG A 1 107 ? 2.887 14.277 -16.224 1.00 60.47 107 ARG A C 1
ATOM 804 O O . ARG A 1 107 ? 3.508 15.316 -16.040 1.00 60.47 107 ARG A O 1
ATOM 811 N N . GLY A 1 108 ? 1.592 14.142 -15.918 1.00 57.91 108 GLY A N 1
ATOM 812 C CA . GLY A 1 108 ? 0.759 15.205 -15.343 1.00 57.91 108 GLY A CA 1
ATOM 813 C C . GLY A 1 108 ? 0.807 15.332 -13.814 1.00 57.91 108 GLY A C 1
ATOM 814 O O . GLY A 1 108 ? 0.323 16.326 -13.289 1.00 57.91 108 GLY A O 1
ATOM 815 N N . ASP A 1 109 ? 1.402 14.372 -13.095 1.00 55.12 109 ASP A N 1
ATOM 816 C CA . ASP A 1 109 ? 1.427 14.351 -11.619 1.00 55.12 109 ASP A CA 1
ATOM 817 C C . ASP A 1 109 ? 2.629 15.115 -11.015 1.00 55.12 109 ASP A C 1
ATOM 819 O O . ASP A 1 109 ? 2.945 14.946 -9.833 1.00 55.12 109 ASP A O 1
ATOM 823 N N . ALA A 1 110 ? 3.355 15.907 -11.811 1.00 46.97 110 ALA A N 1
ATOM 824 C CA . ALA A 1 110 ? 4.496 16.680 -11.330 1.00 46.97 110 ALA A CA 1
ATOM 825 C C . ALA A 1 110 ? 4.012 17.781 -10.371 1.00 46.97 110 ALA A C 1
ATOM 827 O O . ALA A 1 110 ? 3.476 18.804 -10.793 1.00 46.97 110 ALA A O 1
ATOM 828 N N . PHE A 1 111 ? 4.175 17.551 -9.067 1.00 42.88 111 PHE A N 1
ATOM 829 C CA . PHE A 1 111 ? 3.923 18.567 -8.050 1.00 42.88 111 PHE A CA 1
ATOM 830 C C . PHE A 1 111 ? 4.961 19.690 -8.226 1.00 42.88 111 PHE A C 1
ATOM 832 O O . PHE A 1 111 ? 6.153 19.373 -8.314 1.00 42.88 111 PHE A O 1
ATOM 839 N N . PRO A 1 112 ? 4.553 20.968 -8.318 1.00 36.50 112 PRO A N 1
ATOM 840 C CA . PRO A 1 112 ? 5.507 22.069 -8.337 1.00 36.50 112 PRO A CA 1
ATOM 841 C C . PRO A 1 112 ? 6.324 22.050 -7.038 1.00 36.50 112 PRO A C 1
ATOM 843 O O . PRO A 1 112 ? 5.794 21.712 -5.978 1.00 36.50 112 PRO A O 1
ATOM 846 N N . ALA A 1 113 ? 7.621 22.330 -7.178 1.00 36.97 113 ALA A N 1
ATOM 847 C CA . ALA A 1 113 ? 8.600 22.346 -6.093 1.00 36.97 113 ALA A CA 1
ATOM 848 C C . ALA A 1 113 ? 8.226 23.321 -4.967 1.00 36.97 113 ALA A C 1
ATOM 850 O O . ALA A 1 113 ? 7.639 24.383 -5.279 1.00 36.97 113 ALA A O 1
#

Radius of gyration: 15.91 Å; chains: 1; bounding box: 34×36×46 Å

InterPro domains:
  IPR017961 DNA polymerase, Y-family, little finger domain [PF11799] (8-92)

Sequence (113 aa):
MFTAHAAAVAKLRQQASLANCLQVFPRTSLFSPGDSYSGSRIIALPYSTDNTRDLFQAAIGGLRALYRPGPAYAKAGVVLSQFVERSAITGDLFAPKPRSNSESLMRGDAFPA

Secondary structure (DSSP, 8-state):
--HHHHHHHHHHHHTTEEEEEEEEEEEE-TTSSS---B--EEEEEEEEE--HHHHHHHHHHHHHHH--SSS-EEEEEEEEEEEEEGGG----TTSPPPPTTHHHHHTT-----

Organism: NCBI:txid353